Protein AF-A0A7W7R6L6-F1 (afdb_monomer_lite)

Foldseek 3Di:
DDDDVQVVCVPPPVDGDDDPVRVQVVQVVVQKHFPDWADDPDPDIDTDIDHHPDPDPPPDD

InterPro domains:
  IPR016461 O-methyltransferase-like [PS51683] (1-51)
  IPR029063 S-adenosyl-L-methionine-dependent methyltransferase superfamily [G3DSA:3.40.50.150] (1-51)
  IPR029063 S-adenosyl-L-methionine-dependent methyltransferase superfamily [SSF53335] (6-49)

Sequence (61 aa):
MTAAPAIDMFRLLGGRERFAADWEQLLTGAGFHLDRIRPTPGPRCVIEATHQPVNKPSSAA

pLDDT: mean 79.96, std 19.43, range [38.97, 98.12]

Structure (mmCIF, N/CA/C/O backbone):
data_AF-A0A7W7R6L6-F1
#
_entry.id   AF-A0A7W7R6L6-F1
#
loop_
_atom_site.group_PDB
_atom_site.id
_atom_site.type_symbol
_atom_site.label_atom_id
_atom_site.label_alt_id
_atom_site.label_comp_id
_atom_site.label_asym_id
_atom_site.label_entity_id
_atom_site.label_seq_id
_atom_site.pdbx_PDB_ins_code
_atom_site.Cartn_x
_atom_site.Cartn_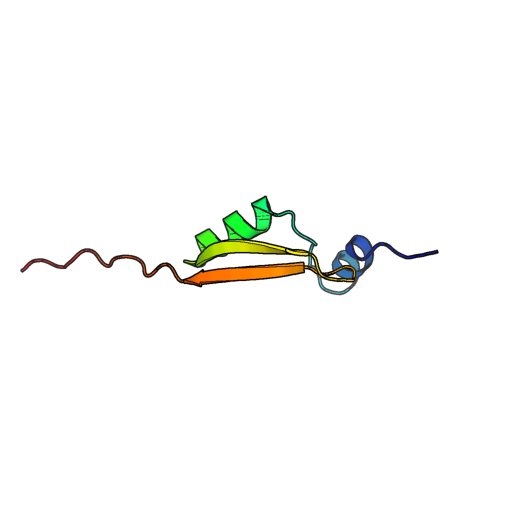y
_atom_site.Cartn_z
_atom_site.occupancy
_atom_site.B_iso_or_equiv
_atom_site.auth_seq_id
_atom_site.auth_comp_id
_atom_site.auth_asym_id
_atom_site.auth_atom_id
_atom_site.pdbx_PDB_model_num
ATOM 1 N N . MET A 1 1 ? 19.214 -6.583 -20.715 1.00 38.97 1 MET A N 1
ATOM 2 C CA . MET A 1 1 ? 19.853 -6.793 -19.401 1.00 38.97 1 MET A CA 1
ATOM 3 C C . MET A 1 1 ? 19.164 -5.857 -18.414 1.00 38.97 1 MET A C 1
ATOM 5 O O . MET A 1 1 ? 19.557 -4.709 -18.298 1.00 38.97 1 MET A O 1
ATOM 9 N N . THR A 1 2 ? 18.040 -6.275 -17.832 1.00 44.16 2 THR A N 1
ATOM 10 C CA . THR A 1 2 ? 17.262 -5.465 -16.879 1.00 44.1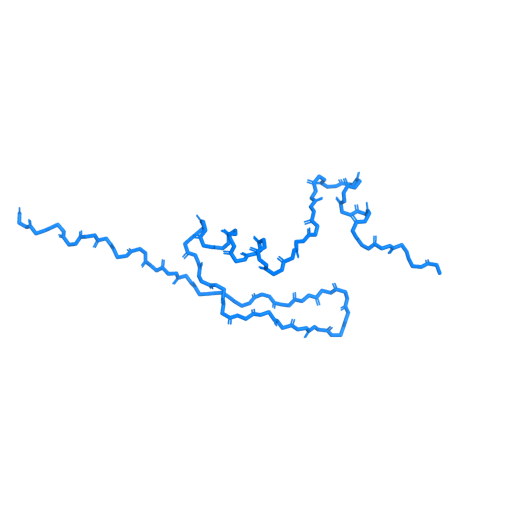6 2 THR A CA 1
ATOM 11 C C . THR A 1 2 ? 17.744 -5.801 -15.475 1.00 44.16 2 THR A C 1
ATOM 13 O O . THR A 1 2 ? 17.567 -6.928 -15.019 1.00 44.16 2 THR A O 1
ATOM 16 N N . ALA A 1 3 ? 18.409 -4.855 -14.813 1.00 45.25 3 ALA A N 1
ATOM 17 C CA . ALA A 1 3 ? 18.713 -4.981 -13.394 1.00 45.25 3 ALA A CA 1
ATOM 18 C C . ALA A 1 3 ? 17.391 -5.087 -12.617 1.00 45.25 3 ALA A C 1
ATOM 20 O O . ALA A 1 3 ? 16.444 -4.347 -12.887 1.00 45.25 3 ALA A O 1
ATOM 21 N N . ALA A 1 4 ? 17.298 -6.070 -11.721 1.00 49.19 4 ALA A N 1
ATOM 22 C CA . ALA A 1 4 ? 16.108 -6.288 -10.913 1.00 49.19 4 ALA A CA 1
ATOM 23 C C . ALA A 1 4 ? 15.976 -5.149 -9.881 1.00 49.19 4 ALA A C 1
ATOM 25 O O . ALA A 1 4 ? 16.941 -4.906 -9.150 1.00 49.19 4 ALA A O 1
ATOM 26 N N . PRO A 1 5 ? 14.808 -4.488 -9.771 1.00 56.25 5 PRO A N 1
ATOM 27 C CA . PRO A 1 5 ? 14.611 -3.325 -8.895 1.00 56.25 5 PRO A CA 1
ATOM 28 C C . PRO A 1 5 ? 14.912 -3.614 -7.408 1.00 56.25 5 PRO A C 1
ATOM 30 O O . PRO A 1 5 ? 15.349 -2.722 -6.677 1.00 56.25 5 PRO A O 1
ATOM 33 N N . ALA A 1 6 ? 14.834 -4.884 -6.995 1.00 57.50 6 ALA A N 1
ATOM 34 C CA . ALA A 1 6 ? 15.233 -5.353 -5.672 1.00 57.50 6 ALA A CA 1
ATOM 35 C C . ALA A 1 6 ? 16.705 -5.058 -5.310 1.00 57.50 6 ALA A C 1
ATOM 37 O O . ALA A 1 6 ? 17.001 -4.743 -4.156 1.00 57.50 6 ALA A O 1
ATOM 38 N N . ILE A 1 7 ? 17.637 -5.145 -6.268 1.00 58.56 7 ILE A N 1
ATOM 39 C CA . ILE A 1 7 ? 19.070 -4.905 -6.012 1.00 58.56 7 ILE A CA 1
ATOM 40 C C . ILE A 1 7 ? 19.368 -3.407 -5.875 1.00 58.56 7 ILE A C 1
ATOM 42 O O . ILE A 1 7 ? 20.201 -3.026 -5.048 1.00 58.56 7 ILE A O 1
ATOM 46 N N . ASP A 1 8 ? 18.674 -2.560 -6.633 1.00 59.06 8 ASP A N 1
ATOM 47 C CA . ASP A 1 8 ? 18.927 -1.117 -6.649 1.00 59.06 8 ASP A CA 1
ATOM 48 C C . ASP A 1 8 ? 18.388 -0.424 -5.380 1.00 59.06 8 ASP A C 1
ATOM 50 O O . ASP A 1 8 ? 19.079 0.417 -4.799 1.00 59.06 8 ASP A O 1
ATOM 54 N N . MET A 1 9 ? 17.216 -0.832 -4.864 1.00 59.44 9 MET A N 1
ATOM 55 C CA . MET A 1 9 ? 16.675 -0.347 -3.576 1.00 59.44 9 MET A CA 1
ATOM 56 C C . MET A 1 9 ? 17.583 -0.681 -2.380 1.00 59.44 9 MET A C 1
ATOM 58 O O . MET A 1 9 ? 17.789 0.169 -1.507 1.00 59.44 9 MET A O 1
ATOM 62 N N . PHE A 1 10 ? 18.142 -1.896 -2.349 1.00 54.66 10 PHE A N 1
ATOM 63 C CA . PHE A 1 10 ? 19.004 -2.363 -1.259 1.00 54.66 10 PHE A CA 1
ATOM 64 C C . PHE A 1 10 ? 20.339 -1.607 -1.204 1.00 54.66 10 PHE A C 1
ATOM 66 O O . PHE A 1 10 ? 20.858 -1.342 -0.122 1.00 54.66 10 PHE A O 1
ATOM 73 N N . ARG A 1 11 ? 20.898 -1.226 -2.359 1.00 55.12 11 ARG A N 1
ATOM 74 C CA . ARG A 1 11 ? 22.243 -0.633 -2.441 1.00 55.12 11 ARG A CA 1
ATOM 75 C C . ARG A 1 11 ? 22.295 0.883 -2.244 1.00 55.12 11 ARG A C 1
ATOM 77 O O . ARG A 1 11 ? 23.347 1.375 -1.852 1.00 55.12 11 ARG A O 1
ATOM 84 N N . LEU A 1 12 ? 21.209 1.616 -2.504 1.00 58.69 12 LEU A N 1
ATOM 85 C CA . LEU A 1 12 ? 21.231 3.090 -2.513 1.00 58.69 12 LEU A CA 1
ATOM 86 C C . LEU A 1 12 ? 20.440 3.758 -1.382 1.00 58.69 12 LEU A C 1
ATOM 88 O O . LEU A 1 12 ? 20.751 4.891 -1.026 1.00 58.69 12 LEU A O 1
ATOM 92 N N . LEU A 1 13 ? 19.423 3.096 -0.820 1.00 71.31 13 LEU A N 1
ATOM 93 C CA . LEU A 1 13 ? 18.455 3.752 0.074 1.00 71.31 13 LEU A CA 1
ATOM 94 C C . LEU A 1 13 ? 18.228 3.016 1.405 1.00 71.31 13 LEU A C 1
ATOM 96 O O . LEU A 1 13 ? 17.439 3.478 2.225 1.00 71.31 13 LEU A O 1
ATOM 100 N N . GLY A 1 14 ? 18.876 1.863 1.620 1.00 78.25 14 GLY A N 1
ATOM 101 C CA . GLY A 1 14 ? 18.652 1.021 2.806 1.00 78.25 14 GLY A CA 1
ATOM 102 C C . GLY A 1 14 ? 17.237 0.428 2.884 1.00 78.25 14 GLY A C 1
ATOM 103 O O . GLY A 1 14 ? 16.809 -0.036 3.939 1.00 78.25 14 GLY A O 1
ATOM 104 N N . GLY A 1 15 ? 16.493 0.472 1.775 1.00 81.81 15 GLY A N 1
ATOM 105 C CA . GLY A 1 15 ? 15.139 -0.055 1.668 1.00 81.81 15 GLY A CA 1
ATOM 106 C C . GLY A 1 15 ? 15.110 -1.514 1.218 1.00 81.81 15 GLY A C 1
ATOM 107 O O . GLY A 1 15 ? 16.112 -2.078 0.781 1.00 81.81 15 GLY A O 1
ATOM 108 N N . ARG A 1 16 ? 13.920 -2.117 1.283 1.00 85.56 16 ARG A N 1
ATOM 109 C CA . ARG A 1 16 ? 13.636 -3.425 0.684 1.00 85.56 16 ARG A CA 1
ATOM 110 C C . ARG A 1 16 ? 12.293 -3.415 -0.030 1.00 85.56 16 ARG A C 1
ATOM 112 O O . ARG A 1 16 ? 11.340 -2.792 0.450 1.00 85.56 16 ARG A O 1
ATOM 119 N N . GLU A 1 17 ? 12.215 -4.151 -1.132 1.00 88.62 17 GLU A N 1
ATOM 120 C CA . GLU A 1 17 ? 10.932 -4.592 -1.674 1.00 88.62 17 GLU A CA 1
ATOM 121 C C . GLU A 1 17 ? 10.260 -5.544 -0.673 1.00 88.62 17 GLU A C 1
ATOM 123 O O . GLU A 1 17 ? 10.919 -6.200 0.140 1.00 88.62 17 GLU A O 1
ATOM 128 N N . ARG A 1 18 ? 8.929 -5.559 -0.680 1.00 90.50 18 ARG A N 1
ATOM 129 C CA . ARG A 1 18 ? 8.099 -6.250 0.308 1.00 90.50 18 ARG A CA 1
ATOM 130 C C . ARG A 1 18 ? 7.090 -7.135 -0.399 1.00 90.50 18 ARG A C 1
ATOM 132 O O . ARG A 1 18 ? 6.513 -6.720 -1.405 1.00 90.50 18 ARG A O 1
ATOM 139 N N . PHE A 1 19 ? 6.850 -8.318 0.154 1.00 92.56 19 PHE A N 1
ATOM 140 C CA . PHE A 1 19 ? 5.736 -9.159 -0.267 1.00 92.56 19 PHE A CA 1
ATOM 141 C C . PHE A 1 19 ? 4.413 -8.605 0.276 1.00 92.56 19 PHE A C 1
ATOM 143 O O . PHE A 1 19 ? 4.396 -7.744 1.155 1.00 92.56 19 PHE A O 1
ATOM 150 N N . ALA A 1 20 ? 3.288 -9.116 -0.227 1.00 94.69 20 ALA A N 1
ATOM 151 C CA . ALA A 1 20 ? 1.961 -8.709 0.239 1.00 94.69 20 ALA A CA 1
ATOM 152 C C . ALA A 1 20 ? 1.806 -8.848 1.768 1.00 94.69 20 ALA A C 1
ATOM 154 O O . ALA A 1 20 ? 1.332 -7.923 2.419 1.00 94.69 20 ALA A O 1
ATOM 155 N N . ALA A 1 21 ? 2.299 -9.952 2.340 1.00 94.81 21 ALA A N 1
ATOM 156 C CA . ALA A 1 21 ? 2.254 -10.198 3.783 1.00 94.81 21 ALA A CA 1
ATOM 157 C C . ALA A 1 21 ? 3.072 -9.176 4.601 1.00 94.81 21 ALA A C 1
ATOM 159 O O . ALA A 1 21 ? 2.642 -8.754 5.671 1.00 94.81 21 ALA A O 1
ATOM 160 N N . ASP A 1 22 ? 4.224 -8.722 4.086 1.00 96.44 22 ASP A N 1
ATOM 161 C CA . ASP A 1 22 ? 5.011 -7.670 4.745 1.00 96.44 22 ASP A CA 1
ATOM 162 C C . ASP A 1 22 ? 4.238 -6.337 4.777 1.00 96.44 22 ASP A C 1
ATOM 164 O O . ASP A 1 22 ? 4.338 -5.580 5.743 1.00 96.44 22 ASP A O 1
ATOM 168 N N . TRP A 1 23 ? 3.492 -6.028 3.708 1.00 96.31 23 TRP A N 1
ATOM 169 C CA . TRP A 1 23 ? 2.662 -4.823 3.631 1.00 96.31 23 TRP A CA 1
ATOM 17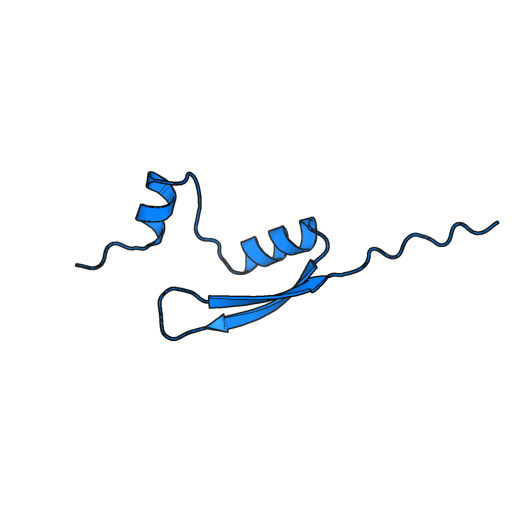0 C C . TRP A 1 23 ? 1.465 -4.886 4.571 1.00 96.31 23 TRP A C 1
ATOM 172 O O . TRP A 1 23 ? 1.194 -3.902 5.255 1.00 96.31 23 TRP A O 1
ATOM 182 N N . GLU A 1 24 ? 0.784 -6.027 4.644 1.00 96.12 24 GLU A N 1
ATOM 183 C CA . GLU A 1 24 ? -0.323 -6.245 5.577 1.00 96.12 24 GLU A CA 1
ATOM 184 C C . GLU A 1 24 ? 0.126 -6.040 7.028 1.00 96.12 24 GLU A C 1
ATOM 186 O O . GLU A 1 24 ? -0.496 -5.277 7.771 1.00 96.12 24 GLU A O 1
ATOM 191 N N . GLN A 1 25 ? 1.254 -6.642 7.413 1.00 96.44 25 GLN A N 1
ATOM 192 C CA . GLN A 1 25 ? 1.816 -6.482 8.752 1.00 96.44 25 GLN A CA 1
ATOM 193 C C . GLN A 1 25 ? 2.196 -5.023 9.041 1.00 96.44 25 GLN A C 1
ATOM 195 O O . GLN A 1 25 ? 1.890 -4.503 10.116 1.00 96.44 25 GLN A O 1
ATOM 200 N N . LEU A 1 26 ? 2.845 -4.350 8.085 1.00 95.75 26 LEU A N 1
ATOM 201 C CA . LEU A 1 26 ? 3.265 -2.957 8.228 1.00 95.75 26 LEU A CA 1
ATOM 202 C C . LEU A 1 26 ? 2.068 -2.010 8.392 1.00 95.75 26 LEU A C 1
ATOM 204 O O . LEU A 1 26 ? 2.089 -1.147 9.267 1.00 95.75 26 LEU A O 1
ATOM 208 N N . LEU A 1 27 ? 1.033 -2.172 7.564 1.00 96.25 27 LEU A N 1
ATOM 209 C CA . LEU A 1 27 ? -0.173 -1.343 7.599 1.00 96.25 27 LEU A CA 1
ATOM 210 C C . LEU A 1 27 ? -0.969 -1.576 8.880 1.00 96.25 27 LEU A C 1
ATOM 212 O O . LEU A 1 27 ? -1.359 -0.609 9.532 1.00 96.25 27 LEU A O 1
ATOM 216 N N . THR A 1 28 ? -1.115 -2.835 9.294 1.00 95.25 28 THR A N 1
ATOM 217 C CA . THR A 1 28 ? -1.787 -3.188 10.552 1.00 95.25 28 THR A CA 1
ATOM 218 C C . THR A 1 28 ? -1.096 -2.531 11.744 1.00 95.25 28 THR A C 1
ATOM 220 O O . THR A 1 28 ? -1.754 -1.900 12.569 1.00 95.25 28 THR A O 1
ATOM 223 N N . GLY A 1 29 ? 0.239 -2.595 11.809 1.00 94.31 29 GLY A N 1
ATOM 224 C CA . GLY A 1 29 ? 1.019 -1.928 12.857 1.00 94.31 29 GLY A CA 1
ATOM 225 C C . GLY A 1 29 ? 0.881 -0.400 12.865 1.00 94.31 29 GLY A C 1
ATOM 226 O O . GLY A 1 29 ? 1.102 0.227 13.898 1.00 94.31 29 GLY A O 1
ATOM 227 N N . ALA A 1 30 ? 0.483 0.195 11.739 1.00 94.31 30 ALA A N 1
ATOM 228 C CA . ALA A 1 30 ? 0.237 1.626 11.591 1.00 94.31 30 ALA A CA 1
ATOM 229 C C . ALA A 1 30 ? -1.244 2.028 11.764 1.00 94.31 30 ALA A C 1
ATOM 231 O O . ALA A 1 30 ? -1.566 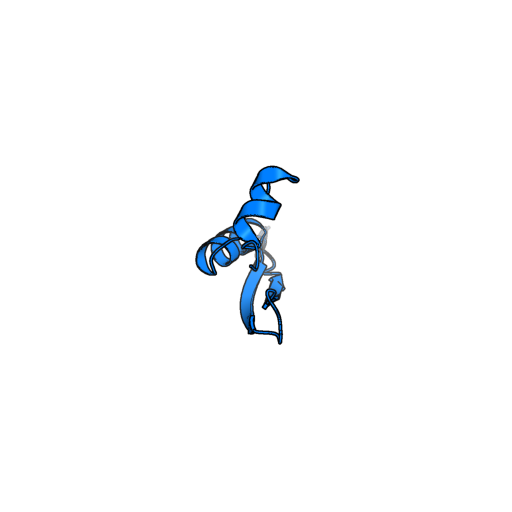3.203 11.596 1.00 94.31 30 ALA A O 1
ATOM 232 N N . GLY A 1 31 ? -2.146 1.091 12.085 1.00 95.31 31 GLY A N 1
ATOM 233 C CA . GLY A 1 31 ? -3.581 1.367 12.242 1.00 95.31 31 GLY A CA 1
ATOM 234 C C . GLY A 1 31 ? -4.366 1.397 10.927 1.00 95.31 31 GLY A C 1
ATOM 235 O O . GLY A 1 31 ? -5.411 2.035 10.841 1.00 95.31 31 GLY A O 1
ATOM 236 N N . PHE A 1 32 ? -3.878 0.727 9.886 1.00 96.81 32 PHE A N 1
ATOM 237 C CA . PHE A 1 32 ? -4.551 0.612 8.594 1.00 96.81 32 PHE A CA 1
ATOM 238 C C . PHE A 1 32 ? -4.893 -0.842 8.279 1.00 96.81 32 PHE A C 1
ATOM 240 O O . PHE A 1 32 ? -4.148 -1.762 8.609 1.00 96.81 32 PHE A O 1
ATOM 247 N N . HIS A 1 33 ? -5.999 -1.037 7.570 1.00 96.00 33 HIS A N 1
ATOM 248 C CA . HIS A 1 33 ? -6.335 -2.296 6.922 1.00 96.00 33 HIS A CA 1
ATOM 249 C C . HIS A 1 33 ? -5.919 -2.252 5.456 1.00 96.00 33 HIS A C 1
ATOM 251 O O . HIS A 1 33 ? -6.182 -1.263 4.772 1.00 96.00 33 HIS A O 1
ATOM 257 N N . LEU A 1 34 ? -5.278 -3.316 4.973 1.00 96.75 34 LEU A N 1
ATOM 258 C CA . LEU A 1 34 ? -4.968 -3.478 3.558 1.00 96.75 34 LEU A CA 1
ATOM 259 C C . LEU A 1 34 ? -6.224 -3.937 2.804 1.00 96.75 34 LEU A C 1
ATOM 261 O O . LEU A 1 34 ? -6.617 -5.092 2.927 1.00 96.75 34 LEU A O 1
ATOM 265 N N . ASP A 1 35 ? -6.816 -3.061 1.992 1.00 97.38 35 ASP A N 1
ATOM 266 C CA . ASP A 1 35 ? -8.048 -3.370 1.256 1.00 97.38 35 ASP A CA 1
ATOM 267 C C . ASP A 1 35 ? -7.760 -4.168 -0.019 1.00 97.38 35 ASP A C 1
ATOM 269 O O . ASP A 1 35 ? -8.481 -5.109 -0.359 1.00 97.38 35 ASP A O 1
ATOM 273 N N . ARG A 1 36 ? -6.725 -3.768 -0.774 1.00 97.50 36 ARG A N 1
ATOM 274 C CA . ARG A 1 36 ? -6.287 -4.473 -1.989 1.00 97.50 36 ARG A CA 1
ATOM 275 C C . ARG A 1 36 ? -4.915 -4.038 -2.493 1.00 97.50 36 ARG A C 1
ATOM 277 O O . ARG A 1 36 ? -4.472 -2.910 -2.289 1.00 97.50 36 ARG A O 1
ATOM 284 N N . ILE A 1 37 ? -4.302 -4.930 -3.270 1.00 97.62 37 ILE A N 1
ATOM 285 C CA . ILE A 1 37 ? -3.099 -4.675 -4.069 1.00 97.62 37 ILE A CA 1
ATOM 286 C C . ILE A 1 37 ? -3.485 -4.750 -5.546 1.00 97.62 37 ILE A C 1
ATOM 288 O O . ILE A 1 37 ? -3.906 -5.802 -6.027 1.00 97.62 37 ILE A O 1
ATOM 292 N N . ARG A 1 38 ? -3.344 -3.647 -6.285 1.00 97.81 38 ARG A N 1
ATOM 293 C CA . ARG A 1 38 ? -3.666 -3.590 -7.716 1.00 97.81 38 ARG A CA 1
ATOM 294 C C . ARG A 1 38 ? -2.402 -3.612 -8.572 1.00 97.81 38 ARG A C 1
ATOM 296 O O . ARG A 1 38 ? -1.556 -2.726 -8.411 1.00 97.81 38 ARG A O 1
ATOM 303 N N . PRO A 1 39 ? -2.265 -4.567 -9.509 1.00 96.31 39 PRO A N 1
ATOM 304 C CA . PRO A 1 39 ? -1.181 -4.527 -10.479 1.00 96.31 39 PRO A CA 1
ATOM 305 C C . PRO A 1 39 ? -1.351 -3.317 -11.406 1.00 96.31 39 PRO A C 1
ATOM 307 O O . PRO A 1 39 ? -2.471 -2.916 -11.728 1.00 96.31 39 PRO A O 1
ATOM 310 N N . THR A 1 40 ? -0.233 -2.746 -11.849 1.00 94.25 40 THR A N 1
ATOM 311 C CA . THR A 1 40 ? -0.213 -1.697 -12.879 1.00 94.25 40 THR A CA 1
ATOM 312 C C . THR A 1 40 ? 0.644 -2.147 -14.064 1.00 94.25 40 THR A C 1
ATOM 314 O O . THR A 1 40 ? 1.453 -3.063 -13.901 1.00 94.25 40 THR A O 1
ATOM 317 N N . PRO A 1 41 ? 0.508 -1.536 -15.257 1.00 94.69 41 PRO A N 1
ATOM 318 C CA . PRO A 1 41 ? 1.465 -1.736 -16.341 1.00 94.69 41 PRO A CA 1
ATOM 319 C C . PRO A 1 41 ? 2.842 -1.170 -15.949 1.00 94.69 41 PRO A C 1
ATOM 321 O O . PRO A 1 41 ? 3.129 0.010 -16.137 1.00 94.69 41 PRO A O 1
ATOM 324 N N . GLY A 1 42 ? 3.686 -2.005 -15.345 1.00 88.38 42 GLY A N 1
ATOM 325 C CA . GLY A 1 42 ? 5.026 -1.637 -14.896 1.00 88.38 42 GLY A CA 1
ATOM 326 C C . GLY A 1 42 ? 5.464 -2.399 -13.642 1.00 88.38 42 GLY A C 1
ATOM 327 O O . GLY A 1 42 ? 4.737 -3.254 -13.144 1.00 88.38 42 GLY A O 1
ATOM 328 N N . PRO A 1 43 ? 6.652 -2.086 -13.097 1.00 86.56 43 PRO A N 1
ATOM 329 C CA . 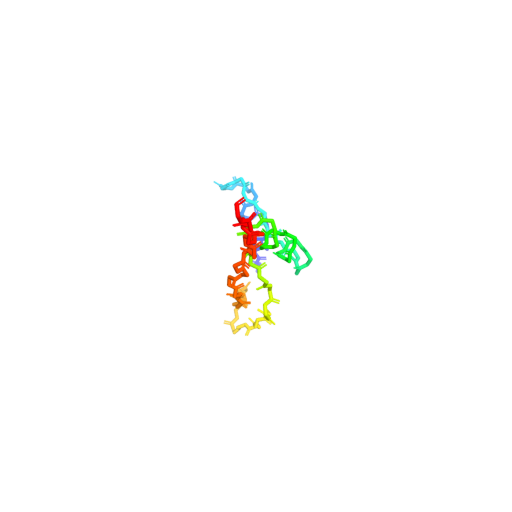PRO A 1 43 ? 7.226 -2.810 -11.960 1.00 86.56 43 PRO A CA 1
ATOM 330 C C . PRO A 1 43 ? 6.606 -2.441 -10.599 1.00 86.56 43 PRO A C 1
ATOM 332 O O . PRO A 1 43 ? 7.039 -2.952 -9.573 1.00 86.56 43 PRO A O 1
ATOM 335 N N . ARG A 1 44 ? 5.625 -1.529 -10.558 1.00 90.25 44 ARG A N 1
ATOM 336 C CA . ARG A 1 44 ? 4.976 -1.057 -9.324 1.00 90.25 44 ARG A CA 1
ATOM 337 C C . ARG A 1 44 ? 3.534 -1.556 -9.238 1.00 90.25 44 ARG A C 1
ATOM 339 O O . ARG A 1 44 ? 2.883 -1.800 -10.252 1.00 90.25 44 ARG A O 1
ATOM 346 N N . CYS A 1 45 ? 3.016 -1.646 -8.021 1.00 95.31 45 CYS A N 1
ATOM 347 C CA . CYS A 1 45 ? 1.599 -1.868 -7.745 1.00 95.31 45 CYS A CA 1
ATOM 348 C C . CYS A 1 45 ? 1.027 -0.695 -6.939 1.00 95.31 45 CYS A C 1
ATOM 350 O O . CYS A 1 45 ? 1.779 0.108 -6.382 1.00 95.31 45 CYS A O 1
ATOM 352 N N . VAL A 1 46 ? -0.300 -0.590 -6.898 1.00 97.19 46 VAL A N 1
ATOM 353 C CA . VAL A 1 46 ? -1.014 0.338 -6.014 1.00 97.19 46 VAL A CA 1
ATOM 354 C C . VAL A 1 46 ? -1.508 -0.436 -4.800 1.00 97.19 46 VAL A C 1
ATOM 356 O O . VAL A 1 46 ? -2.125 -1.489 -4.950 1.00 97.19 46 VAL A O 1
ATOM 359 N N . ILE A 1 47 ? -1.245 0.104 -3.615 1.00 97.94 47 ILE A N 1
ATOM 360 C CA . ILE A 1 47 ? -1.754 -0.398 -2.342 1.00 97.94 47 ILE A CA 1
ATOM 361 C C . ILE A 1 47 ? -2.908 0.513 -1.921 1.00 97.94 47 ILE A C 1
ATOM 363 O O . ILE A 1 47 ? -2.700 1.709 -1.725 1.00 97.94 47 ILE A O 1
ATOM 367 N N . GLU A 1 48 ? -4.117 -0.033 -1.822 1.00 98.12 48 GLU A N 1
ATOM 368 C CA . GLU A 1 48 ? -5.285 0.670 -1.281 1.00 98.12 48 GLU A CA 1
ATOM 369 C C . GLU A 1 48 ? -5.480 0.206 0.170 1.00 98.12 48 GLU A C 1
ATOM 371 O O . GLU A 1 48 ? -5.513 -0.998 0.433 1.00 98.12 48 GLU A O 1
ATOM 376 N N . ALA A 1 49 ? -5.551 1.152 1.107 1.00 97.62 49 ALA A N 1
ATOM 377 C CA . ALA A 1 49 ? -5.683 0.869 2.529 1.00 97.62 49 ALA A CA 1
ATOM 378 C C . ALA A 1 49 ? -6.577 1.904 3.215 1.00 97.62 49 ALA A C 1
ATOM 380 O O . ALA A 1 49 ? -6.469 3.106 2.952 1.00 97.62 49 ALA A O 1
ATOM 381 N N . THR A 1 50 ? -7.403 1.438 4.144 1.00 97.56 50 THR A N 1
ATOM 382 C CA . THR A 1 50 ? -8.319 2.269 4.923 1.00 97.56 50 THR A CA 1
ATOM 383 C C . THR A 1 50 ? -7.822 2.360 6.359 1.00 97.56 50 THR A C 1
ATOM 385 O O . THR A 1 50 ? -7.443 1.357 6.965 1.00 97.56 50 THR A O 1
ATOM 388 N N . HIS A 1 51 ? -7.810 3.569 6.922 1.00 95.94 51 HIS A N 1
ATOM 389 C CA . HIS A 1 51 ? -7.481 3.754 8.333 1.00 95.94 51 HIS A CA 1
ATOM 390 C C . HIS A 1 51 ? -8.540 3.059 9.193 1.00 95.94 51 HIS A C 1
ATOM 392 O O . HIS A 1 51 ? -9.727 3.369 9.081 1.00 95.94 51 HIS A O 1
ATOM 398 N N . GLN A 1 52 ? -8.114 2.141 10.057 1.00 87.81 52 GLN A N 1
ATOM 399 C CA . GLN A 1 52 ? -8.969 1.588 11.094 1.00 87.81 52 GLN A CA 1
ATOM 400 C C . GLN A 1 52 ? -8.857 2.495 12.319 1.00 87.81 52 GLN A C 1
ATOM 402 O O . GLN A 1 52 ? -7.843 2.452 13.020 1.00 87.81 52 GLN A O 1
ATOM 407 N N . PRO A 1 53 ? -9.868 3.332 12.614 1.00 69.81 53 PRO A N 1
ATOM 408 C CA . PRO A 1 53 ? -9.884 4.024 13.887 1.00 69.81 53 PRO A CA 1
ATOM 409 C C . PRO A 1 53 ? -9.864 2.970 14.995 1.00 69.81 53 PRO A C 1
ATOM 411 O O . PRO A 1 53 ? -10.744 2.113 15.072 1.00 69.81 53 PRO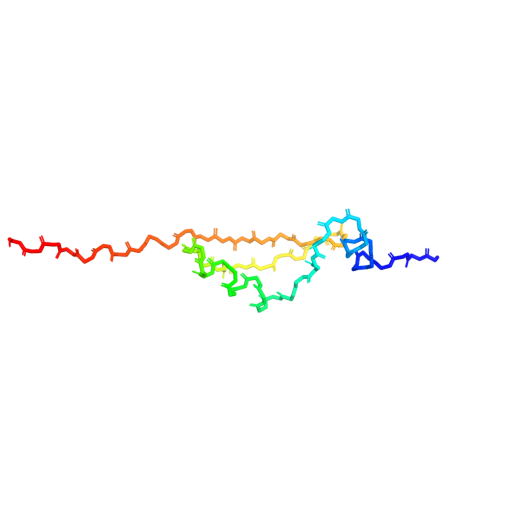 A O 1
ATOM 414 N N . VAL A 1 54 ? -8.849 3.031 15.856 1.00 65.50 54 VAL A N 1
ATOM 415 C CA . VAL A 1 54 ? -8.864 2.273 17.104 1.00 65.50 54 VAL A CA 1
ATOM 416 C C . VAL A 1 54 ? -10.096 2.751 17.862 1.00 65.50 54 VAL A C 1
ATOM 418 O O . VAL A 1 54 ? -10.175 3.927 18.226 1.00 65.50 54 VAL A O 1
ATOM 421 N N . ASN A 1 55 ? -11.073 1.866 18.078 1.00 55.72 55 ASN A N 1
ATOM 422 C CA . ASN A 1 55 ? -12.169 2.149 18.994 1.00 55.72 55 ASN A CA 1
ATOM 423 C C . ASN A 1 55 ? -11.539 2.451 20.354 1.00 55.72 55 ASN A C 1
ATOM 425 O O . ASN A 1 55 ? -11.090 1.548 21.060 1.00 55.72 55 ASN A O 1
ATOM 429 N N . LYS A 1 56 ? -11.469 3.737 20.711 1.00 49.56 56 LYS A N 1
ATOM 430 C CA . LYS A 1 56 ? -11.134 4.146 22.069 1.00 49.56 56 LYS A CA 1
ATOM 431 C C . LYS A 1 56 ? -12.191 3.485 22.958 1.00 49.56 56 LYS A C 1
ATOM 433 O O . LYS A 1 56 ? -13.376 3.690 22.681 1.00 49.56 56 LYS A O 1
ATOM 438 N N . PRO A 1 57 ? -11.826 2.671 23.965 1.00 52.47 57 PRO A N 1
ATOM 439 C CA . PRO A 1 57 ? -12.824 2.181 24.900 1.00 52.47 57 PRO A CA 1
ATOM 440 C C . PRO A 1 57 ? -13.556 3.405 25.451 1.00 52.47 57 PRO A C 1
ATOM 442 O O . PRO A 1 57 ? -12.915 4.362 25.893 1.00 52.47 57 PRO A O 1
ATOM 445 N N . SER A 1 58 ? -14.886 3.410 25.317 1.00 56.91 58 SER A N 1
ATOM 446 C CA . SER A 1 58 ? -15.734 4.425 25.933 1.00 56.91 58 SER A CA 1
ATOM 447 C C . SER A 1 58 ? -15.353 4.471 27.408 1.00 56.91 58 SER A C 1
ATOM 449 O O . SER A 1 58 ? -15.550 3.489 28.125 1.00 56.91 58 SER A O 1
ATOM 451 N N . SER A 1 59 ? -14.725 5.566 27.835 1.00 56.47 59 SER A N 1
ATOM 452 C CA . SER A 1 59 ? -14.497 5.832 29.249 1.00 56.47 59 SER A CA 1
ATOM 453 C C . SER A 1 59 ? -15.872 6.087 29.849 1.00 56.47 59 SER A C 1
ATOM 455 O O . SER A 1 59 ? -16.377 7.206 29.802 1.00 56.47 59 SER A O 1
ATOM 457 N N . ALA A 1 60 ? -16.521 5.019 30.301 1.00 52.28 60 ALA A N 1
ATOM 458 C CA . ALA A 1 60 ? -17.766 5.100 31.031 1.00 52.28 60 ALA A CA 1
ATOM 459 C C . ALA A 1 60 ? -17.475 5.648 32.434 1.00 52.28 60 ALA A C 1
ATOM 461 O O . ALA A 1 60 ? -16.762 4.993 33.188 1.00 52.28 60 ALA A O 1
ATOM 462 N N . ALA A 1 61 ? -18.077 6.814 32.697 1.00 49.47 61 ALA A N 1
ATOM 463 C CA . ALA A 1 61 ? -18.371 7.455 33.986 1.00 49.47 61 ALA A CA 1
ATOM 464 C C . ALA A 1 61 ? -17.192 7.820 34.904 1.00 49.47 61 ALA A C 1
ATOM 466 O O . ALA A 1 61 ? -16.541 6.920 35.472 1.00 49.47 61 ALA A O 1
#

Radius of gyration: 16.77 Å; chains: 1; bounding box: 41×18×53 Å

Organism: Kitasatospora kifunensis (NCBI:txid58351)

Secondary structure (DSSP, 8-state):
----HHHHHHHHSS-----HHHHHHHHHHTTEEEEEEEE-SSS-EEEEEEE----------